Protein AF-A0A7J4J314-F1 (afdb_monomer_lite)

Organism: NCBI:txid3101447

pLDDT: mean 81.38, std 13.07, range [41.59, 96.56]

Structure (mmCIF, N/CA/C/O backbone):
data_AF-A0A7J4J314-F1
#
_entry.id   AF-A0A7J4J314-F1
#
loop_
_atom_site.group_PDB
_atom_site.id
_atom_site.type_symbol
_atom_site.label_atom_id
_atom_site.label_alt_id
_atom_site.label_comp_id
_atom_site.label_asym_id
_atom_site.label_entity_id
_atom_site.label_seq_id
_atom_site.pdbx_PDB_ins_code
_atom_site.Cartn_x
_atom_site.Cartn_y
_atom_site.Cartn_z
_atom_site.occupancy
_atom_site.B_iso_or_equiv
_atom_site.auth_seq_id
_atom_site.auth_comp_id
_atom_site.auth_asym_id
_atom_site.auth_atom_id
_atom_site.pdbx_PDB_model_num
ATOM 1 N N . MET A 1 1 ? -27.691 10.301 34.917 1.00 78.62 1 MET A N 1
ATOM 2 C CA . MET A 1 1 ? -26.483 10.144 34.080 1.00 78.62 1 MET A CA 1
ATOM 3 C C . MET A 1 1 ? -25.825 8.821 34.420 1.00 78.62 1 MET A C 1
ATOM 5 O O . MET A 1 1 ? -25.759 8.487 35.597 1.00 78.62 1 MET A O 1
ATOM 9 N N . GLN A 1 2 ? -25.407 8.068 33.409 1.00 87.19 2 GLN A N 1
ATOM 10 C CA . GLN A 1 2 ? -24.723 6.782 33.539 1.00 87.19 2 GLN A CA 1
ATOM 11 C C . GLN A 1 2 ? -23.393 6.835 32.784 1.00 87.19 2 GLN A C 1
ATOM 13 O O . GLN A 1 2 ? -23.188 7.702 31.930 1.00 87.19 2 GLN A O 1
ATOM 18 N N . GLU A 1 3 ? -22.488 5.929 33.131 1.00 90.69 3 GLU A N 1
ATOM 19 C CA . GLU A 1 3 ? -21.189 5.791 32.484 1.00 90.69 3 GLU A CA 1
ATOM 20 C C . GLU A 1 3 ? -21.285 4.797 31.327 1.00 90.69 3 GLU A C 1
ATOM 22 O O . GLU A 1 3 ? -21.721 3.661 31.507 1.00 90.69 3 GLU A O 1
ATOM 27 N N . TYR A 1 4 ? -20.859 5.227 30.143 1.00 88.44 4 TYR A N 1
ATOM 28 C CA . TYR A 1 4 ? -20.851 4.428 28.928 1.00 88.44 4 TYR A CA 1
ATOM 29 C C . TYR A 1 4 ? -19.436 4.339 28.378 1.00 88.44 4 TYR A C 1
ATOM 31 O O . TYR A 1 4 ? -18.754 5.350 28.199 1.00 88.44 4 TYR A O 1
ATOM 39 N N . LYS A 1 5 ? -19.013 3.115 28.062 1.00 89.31 5 LYS A N 1
ATOM 40 C CA . LYS A 1 5 ? -17.750 2.844 27.380 1.00 89.31 5 LYS A CA 1
ATOM 41 C C . LYS A 1 5 ? -18.018 2.646 25.892 1.00 89.31 5 LYS A C 1
ATOM 43 O O . LYS A 1 5 ? -18.726 1.719 25.509 1.00 89.31 5 LYS A O 1
ATOM 48 N N . ILE A 1 6 ? -17.448 3.510 25.059 1.00 87.75 6 ILE A N 1
ATOM 49 C CA . ILE A 1 6 ? -17.633 3.517 23.606 1.00 87.75 6 ILE A CA 1
ATOM 50 C C . ILE A 1 6 ? -16.301 3.151 22.955 1.00 87.75 6 ILE A C 1
ATOM 52 O O . ILE A 1 6 ? -15.281 3.798 23.190 1.00 87.75 6 ILE A O 1
ATOM 56 N N . GLY A 1 7 ? -16.290 2.098 22.140 1.00 86.50 7 GLY A N 1
ATOM 57 C CA . GLY A 1 7 ? -15.128 1.764 21.324 1.00 86.50 7 GLY A CA 1
ATOM 58 C C . GLY A 1 7 ? -15.131 2.604 20.054 1.00 86.50 7 GLY A C 1
ATOM 59 O O . GLY A 1 7 ? -16.07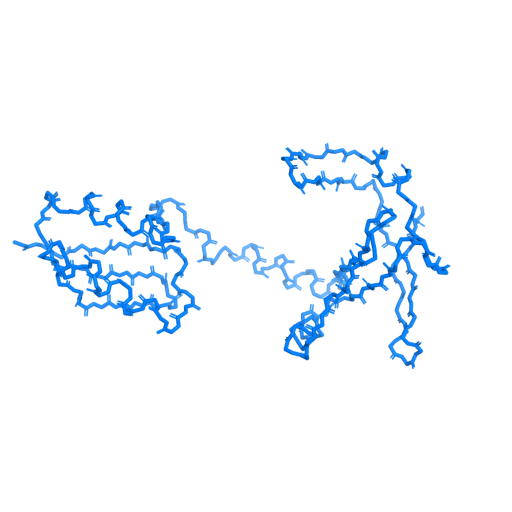8 2.519 19.284 1.00 86.50 7 GLY A O 1
ATOM 60 N N . LEU A 1 8 ? -14.076 3.375 19.800 1.00 84.94 8 LEU A N 1
ATOM 61 C CA . LEU A 1 8 ? -13.941 4.195 18.596 1.00 84.94 8 LEU A CA 1
ATOM 62 C C . LEU A 1 8 ? -12.678 3.807 17.814 1.00 84.94 8 LEU A C 1
ATOM 64 O O . LEU A 1 8 ? -11.586 3.703 18.370 1.00 84.94 8 LEU A O 1
ATOM 68 N N . ASN A 1 9 ? -12.824 3.609 16.507 1.00 80.38 9 ASN A N 1
ATOM 69 C CA . ASN A 1 9 ? -11.712 3.581 15.562 1.00 80.38 9 ASN A CA 1
ATOM 70 C C . ASN A 1 9 ? -11.333 5.018 15.170 1.00 80.38 9 ASN A C 1
ATOM 72 O O . ASN A 1 9 ? -12.195 5.893 15.118 1.00 80.38 9 ASN A O 1
ATOM 76 N N . GLY A 1 10 ? -10.054 5.258 14.865 1.00 72.31 10 GLY A N 1
ATOM 77 C CA . GLY A 1 10 ? -9.557 6.576 14.435 1.00 72.31 10 GLY A CA 1
ATOM 78 C C . GLY A 1 10 ? -8.962 7.452 15.546 1.00 72.31 10 GLY A C 1
ATOM 79 O O . GLY A 1 10 ? -8.499 8.552 15.259 1.00 72.31 10 GLY A O 1
ATOM 80 N N . LEU A 1 11 ? -8.898 6.962 16.791 1.00 78.50 11 LEU A N 1
ATOM 81 C CA . LEU A 1 11 ? -8.193 7.602 17.914 1.00 78.50 11 LEU A CA 1
ATOM 82 C C . LEU A 1 11 ? -6.668 7.429 17.796 1.00 78.50 11 LEU A C 1
ATOM 84 O O . LEU A 1 11 ? -6.047 6.764 18.613 1.00 78.50 11 LEU A O 1
ATOM 88 N N . ASN A 1 12 ? -6.068 7.976 16.739 1.00 68.62 12 ASN A N 1
ATOM 89 C CA . ASN A 1 12 ? -4.644 7.785 16.428 1.00 68.62 12 ASN A CA 1
ATOM 90 C C . ASN A 1 12 ? -3.848 9.105 16.455 1.00 68.62 12 ASN A C 1
ATOM 92 O O . ASN A 1 12 ? -2.767 9.183 15.874 1.00 68.62 12 ASN A O 1
ATOM 96 N N . CYS A 1 13 ? -4.408 10.178 17.022 1.00 67.50 13 CYS A N 1
ATOM 97 C CA . CYS A 1 13 ? -3.894 11.531 16.842 1.00 67.50 13 CYS A CA 1
ATOM 98 C C . CYS A 1 13 ? -3.952 12.371 18.121 1.00 67.50 13 CYS A C 1
ATOM 100 O O . CYS A 1 13 ? -4.961 12.378 18.812 1.00 67.50 13 CYS A O 1
ATOM 102 N N . ALA A 1 14 ? -2.934 13.202 18.363 1.00 67.25 14 ALA A N 1
ATOM 103 C CA . ALA A 1 14 ? -2.886 14.104 19.524 1.00 67.25 14 ALA A CA 1
ATOM 104 C C . ALA A 1 14 ? -4.012 15.166 19.549 1.00 67.25 14 ALA A C 1
ATOM 106 O O . ALA A 1 14 ? -4.241 15.839 20.552 1.00 67.25 14 ALA A O 1
ATOM 107 N N . SER A 1 15 ? -4.715 15.372 18.430 1.00 78.12 15 SER A N 1
ATOM 108 C CA . SER A 1 15 ? -5.890 16.248 18.348 1.00 78.12 15 SER A CA 1
ATOM 109 C C . SER A 1 15 ? -7.203 15.529 18.669 1.00 78.12 15 SER A C 1
ATOM 111 O O . SER A 1 15 ? -8.218 16.200 18.867 1.00 78.12 15 SER A O 1
ATOM 113 N N . CYS A 1 16 ? -7.194 14.198 18.746 1.00 79.75 16 CYS A N 1
ATOM 114 C CA . CYS A 1 16 ? -8.379 13.372 18.894 1.00 79.75 16 CYS A CA 1
ATOM 115 C C . CYS A 1 16 ? -9.047 13.612 20.259 1.00 79.75 16 CYS A C 1
ATOM 117 O O . CYS A 1 16 ? -10.257 13.830 20.305 1.00 79.75 16 CYS A O 1
ATOM 119 N N . GLU A 1 17 ? -8.264 13.737 21.337 1.00 81.75 17 GLU A N 1
ATOM 120 C CA . GLU A 1 17 ? -8.749 14.087 22.681 1.00 81.75 17 GLU A CA 1
ATOM 121 C C . GLU A 1 17 ? -9.567 15.393 22.686 1.00 81.75 17 GLU A C 1
ATOM 123 O O . GLU A 1 17 ? -10.691 15.460 23.187 1.00 81.75 17 GLU A O 1
ATOM 128 N N . LYS A 1 18 ? -9.049 16.434 22.018 1.00 84.56 18 LYS A N 1
ATOM 129 C CA . LYS A 1 18 ? -9.703 17.751 21.921 1.00 84.56 18 LYS A CA 1
ATOM 130 C C . LYS A 1 18 ? -10.981 17.728 21.089 1.00 84.56 18 LYS A C 1
ATOM 132 O O . LYS A 1 18 ? -11.835 18.600 21.269 1.00 84.56 18 LYS A O 1
ATOM 137 N N . ILE A 1 19 ? -11.085 16.823 20.116 1.00 86.88 19 ILE A N 1
ATOM 138 C CA . ILE A 1 19 ? -12.286 16.680 19.286 1.00 86.88 19 ILE A CA 1
ATOM 139 C C . ILE A 1 19 ? -13.345 15.913 20.074 1.00 86.88 19 ILE A C 1
ATOM 141 O O . ILE A 1 19 ? -14.478 16.384 20.166 1.00 86.88 19 ILE A O 1
ATOM 145 N N . VAL A 1 20 ? -12.964 14.796 20.701 1.00 87.69 20 VAL A N 1
ATOM 146 C CA . VAL A 1 20 ? -13.855 13.981 21.533 1.00 87.69 20 VAL A CA 1
ATOM 147 C C . VAL A 1 20 ? -14.418 14.804 22.691 1.00 87.69 20 VAL A C 1
ATOM 149 O O . VAL A 1 20 ? -15.632 14.838 22.882 1.00 87.69 20 VAL A O 1
ATOM 152 N N . GLY A 1 21 ? -13.565 15.558 23.393 1.00 87.81 21 GLY A N 1
ATOM 153 C CA . GLY A 1 21 ? -13.988 16.451 24.472 1.00 87.81 21 GLY A CA 1
ATOM 154 C C . GLY A 1 21 ? -14.966 17.538 24.014 1.00 87.81 21 GLY A C 1
ATOM 155 O O . GLY A 1 21 ? -15.951 17.804 24.699 1.00 87.81 21 GLY A O 1
ATOM 156 N N . ARG A 1 22 ? -14.757 18.128 22.827 1.00 89.25 22 ARG A N 1
ATOM 157 C CA . ARG A 1 22 ? -15.679 19.132 22.264 1.00 89.25 22 ARG A CA 1
ATOM 158 C C . ARG A 1 22 ? -17.037 18.543 21.896 1.00 89.25 22 ARG A C 1
ATOM 160 O O . ARG A 1 22 ? -18.053 19.167 22.186 1.00 89.25 22 ARG A O 1
ATOM 167 N N . VAL A 1 23 ? -17.057 17.368 21.269 1.00 90.62 23 VAL A N 1
ATOM 168 C CA . VAL A 1 23 ? -18.305 16.679 20.907 1.00 90.62 23 VAL A CA 1
ATOM 169 C C . VAL A 1 23 ? -19.069 16.269 22.165 1.00 90.62 23 VAL A C 1
ATOM 171 O O . VAL A 1 23 ? -20.272 16.495 22.242 1.00 90.62 23 VAL A O 1
ATOM 174 N N . ALA A 1 24 ? -18.388 15.748 23.186 1.00 90.00 24 ALA A N 1
ATOM 175 C CA . ALA A 1 24 ? -19.032 15.401 24.448 1.00 90.00 24 ALA A CA 1
ATOM 176 C C . ALA A 1 24 ? -19.644 16.630 25.140 1.00 90.00 24 ALA A C 1
ATOM 178 O O . ALA A 1 24 ? -20.839 16.630 25.442 1.00 90.00 24 ALA A O 1
ATOM 179 N N . ALA A 1 25 ? -18.872 17.712 25.284 1.00 88.81 25 ALA A N 1
ATOM 180 C CA . ALA A 1 25 ? -19.349 18.946 25.907 1.00 88.81 25 ALA A CA 1
ATOM 181 C C . ALA A 1 25 ? -20.565 19.548 25.180 1.00 88.81 25 ALA A C 1
ATOM 183 O O . ALA A 1 25 ? -21.496 20.018 25.829 1.00 88.81 25 ALA A O 1
ATOM 184 N N . ALA A 1 26 ? -20.598 19.485 23.843 1.00 89.12 26 ALA A N 1
ATOM 185 C CA . ALA A 1 26 ? -21.714 19.987 23.037 1.00 89.12 26 ALA A CA 1
ATOM 186 C C . ALA A 1 26 ? -23.035 19.222 23.249 1.00 89.12 26 ALA A C 1
ATOM 188 O O . ALA A 1 26 ? -24.096 19.750 22.924 1.00 89.12 26 ALA A O 1
ATOM 189 N N . ASN A 1 27 ? -22.986 18.004 23.797 1.00 87.38 27 ASN A N 1
ATOM 190 C CA . ASN A 1 27 ? -24.158 17.158 24.037 1.00 87.38 27 ASN A CA 1
ATOM 191 C C . ASN A 1 27 ? -24.448 16.952 25.532 1.00 87.38 27 ASN A C 1
ATOM 193 O O . ASN A 1 27 ? -25.130 15.997 25.892 1.00 87.38 27 ASN A O 1
ATOM 197 N N . ASN A 1 28 ? -23.930 17.814 26.415 1.00 88.50 28 ASN A N 1
ATOM 198 C CA . ASN A 1 28 ? -24.036 17.649 27.873 1.00 88.50 28 ASN A CA 1
ATOM 199 C C . ASN A 1 28 ? -23.482 16.299 28.377 1.00 88.50 28 ASN A C 1
ATOM 201 O O . ASN A 1 28 ? -23.972 15.742 29.360 1.00 88.50 28 ASN A O 1
ATOM 205 N N . ALA A 1 29 ? -22.458 15.769 27.705 1.00 90.62 29 ALA A N 1
ATOM 206 C CA . ALA A 1 29 ? -21.722 14.588 28.128 1.00 90.62 29 ALA A CA 1
ATOM 207 C C . ALA A 1 29 ? -20.351 14.988 28.687 1.00 90.62 29 ALA A C 1
ATOM 209 O O . ALA A 1 29 ? -19.684 15.886 28.169 1.00 90.62 29 ALA A O 1
ATOM 210 N N . GLN A 1 30 ? -19.899 14.287 29.723 1.00 90.88 30 GLN A N 1
ATOM 211 C CA . GLN A 1 30 ? -18.570 14.477 30.297 1.00 90.88 30 GLN A CA 1
ATOM 212 C C . GLN A 1 30 ? -17.663 13.311 29.912 1.00 90.88 30 GLN A C 1
ATOM 214 O O . GLN A 1 30 ? -18.009 12.153 30.127 1.00 90.88 30 GLN A O 1
ATOM 219 N N . VAL A 1 31 ? -16.482 13.603 29.371 1.00 90.62 31 VAL A N 1
ATOM 220 C CA . VAL A 1 31 ? -15.452 12.583 29.141 1.00 90.62 31 VAL A CA 1
ATOM 221 C C . VAL A 1 31 ? -14.743 12.303 30.461 1.00 90.62 31 VAL A C 1
ATOM 223 O O . VAL A 1 31 ? -14.237 13.225 31.097 1.00 90.62 31 VAL A O 1
ATOM 226 N N . LYS A 1 32 ? -14.722 11.035 30.871 1.00 90.19 32 LYS A N 1
ATOM 227 C CA . LYS A 1 32 ? -14.041 10.571 32.084 1.00 90.19 32 LYS A CA 1
ATOM 228 C C . LYS A 1 32 ? -12.641 10.052 31.776 1.00 90.19 32 LYS A C 1
ATOM 230 O O . LYS A 1 32 ? -11.713 10.316 32.529 1.00 90.19 32 LYS A O 1
ATOM 235 N N . GLU A 1 33 ? -12.503 9.325 30.672 1.00 87.12 33 GLU A N 1
ATOM 236 C CA . GLU A 1 33 ? -11.248 8.699 30.262 1.00 87.12 33 GLU A CA 1
ATOM 237 C C . GLU A 1 33 ? -11.223 8.511 28.742 1.00 87.12 33 GLU A C 1
ATOM 239 O O . GLU A 1 33 ? -12.247 8.185 28.132 1.00 87.12 33 GLU A O 1
ATOM 244 N N . ILE A 1 34 ? -10.051 8.709 28.138 1.00 85.38 34 ILE A N 1
ATOM 245 C CA . ILE A 1 34 ? -9.763 8.375 26.742 1.00 85.38 34 ILE A CA 1
ATOM 246 C C . ILE A 1 34 ? -8.510 7.509 26.749 1.00 85.38 34 ILE A C 1
ATOM 248 O O . ILE A 1 34 ? -7.445 7.960 27.160 1.00 85.38 34 ILE A O 1
ATOM 252 N N . ASP A 1 35 ? -8.640 6.279 26.271 1.00 81.81 35 ASP A N 1
ATOM 253 C CA . ASP A 1 35 ? -7.519 5.378 26.045 1.00 81.81 35 ASP A CA 1
ATOM 254 C C . ASP A 1 35 ? -7.267 5.280 24.538 1.00 81.81 35 ASP A C 1
ATOM 256 O O . ASP A 1 35 ? -7.982 4.591 23.804 1.00 81.81 35 ASP A O 1
ATOM 260 N N . GLU A 1 36 ? -6.252 6.002 24.063 1.00 72.88 36 GLU A N 1
ATOM 261 C CA . GLU A 1 36 ? -5.859 6.025 22.650 1.00 72.88 36 GLU A CA 1
ATOM 262 C C . GLU A 1 36 ? -5.255 4.687 22.190 1.00 72.88 36 GLU A C 1
ATOM 264 O O . GLU A 1 36 ? -5.410 4.296 21.030 1.00 72.88 36 GLU A O 1
ATOM 269 N N . HIS A 1 37 ? -4.620 3.937 23.097 1.00 69.75 37 HIS A N 1
ATOM 270 C CA . HIS A 1 37 ? -4.001 2.651 22.773 1.00 69.75 37 HIS A CA 1
ATOM 271 C C . HIS A 1 37 ? -5.061 1.594 22.490 1.00 69.75 37 HIS A C 1
ATOM 273 O O . HIS A 1 37 ? -4.991 0.875 21.487 1.00 69.75 37 HIS A O 1
ATOM 279 N N . THR A 1 38 ? -6.070 1.514 23.354 1.00 73.62 38 THR A N 1
ATOM 280 C CA . THR A 1 38 ? -7.161 0.556 23.182 1.00 73.62 38 THR A CA 1
ATOM 281 C C . THR A 1 38 ? -8.288 1.107 22.317 1.00 73.62 38 THR A C 1
ATOM 283 O O . THR A 1 38 ? -9.082 0.312 21.815 1.00 73.62 38 THR A O 1
ATOM 286 N N . GLY A 1 39 ? -8.347 2.425 22.091 1.00 79.12 39 GLY A N 1
ATOM 287 C CA . GLY A 1 39 ? -9.362 3.149 21.319 1.00 79.12 39 GLY A CA 1
ATOM 288 C C . GLY A 1 39 ? -10.695 3.329 22.056 1.00 79.12 39 GLY A C 1
ATOM 289 O O . GLY A 1 39 ? -11.744 3.431 21.412 1.00 79.12 39 GLY A O 1
ATOM 290 N N . TYR A 1 40 ? -10.718 3.211 23.382 1.00 85.25 40 TYR A N 1
ATOM 291 C CA . TYR A 1 40 ? -11.951 3.310 24.165 1.00 85.25 40 TYR A CA 1
ATOM 292 C C . TYR A 1 40 ? -12.096 4.696 24.783 1.00 85.25 40 TYR A C 1
ATOM 294 O O . TYR A 1 40 ? -11.140 5.262 25.302 1.00 85.25 40 TYR A O 1
ATOM 302 N N . VAL A 1 41 ? -13.319 5.218 24.756 1.00 89.62 41 VAL A N 1
ATOM 303 C CA . VAL A 1 41 ? -13.693 6.461 25.428 1.00 89.62 41 VAL A CA 1
ATOM 304 C C . VAL A 1 41 ? -14.779 6.155 26.442 1.00 89.62 41 VAL A C 1
ATOM 306 O O . VAL A 1 41 ? -15.788 5.531 26.114 1.00 89.62 41 VAL A O 1
ATOM 309 N N . THR A 1 42 ? -14.582 6.625 27.665 1.00 90.56 42 THR A N 1
ATOM 310 C CA . THR A 1 42 ? -15.557 6.524 28.744 1.00 90.56 42 THR A CA 1
ATOM 311 C C . THR A 1 42 ? -16.232 7.877 28.921 1.00 90.56 42 THR A C 1
ATOM 313 O O . THR A 1 42 ? -15.574 8.871 29.240 1.00 90.56 42 THR A O 1
ATOM 316 N N . VAL A 1 43 ? -17.547 7.926 28.710 1.00 92.62 43 VAL A N 1
ATOM 317 C CA . VAL A 1 43 ? -18.359 9.143 28.837 1.00 92.62 43 VAL A CA 1
ATOM 318 C C . VAL A 1 43 ? -19.455 8.975 29.878 1.00 92.62 43 VAL A C 1
ATOM 320 O O . VAL A 1 43 ? -20.045 7.908 30.012 1.00 92.62 43 VAL A O 1
ATOM 323 N N . VAL A 1 44 ? -19.763 10.050 30.591 1.00 92.38 44 VAL A N 1
ATOM 324 C CA . VAL A 1 44 ? -20.889 10.141 31.518 1.00 92.38 44 VAL A CA 1
ATOM 325 C C . VAL A 1 44 ? -21.960 11.007 30.867 1.00 92.38 44 VAL A C 1
ATOM 327 O O . VAL A 1 44 ? -21.731 12.189 30.610 1.00 92.38 44 VAL A O 1
ATOM 330 N N . CYS A 1 45 ? -23.111 10.416 30.551 1.00 90.81 45 CYS A N 1
ATOM 331 C CA . CYS A 1 45 ? -24.222 11.116 29.900 1.00 90.81 45 CYS A CA 1
ATOM 332 C C . CYS A 1 45 ? -25.580 10.472 30.223 1.00 90.81 45 CYS A C 1
ATOM 334 O O . CYS A 1 45 ? -25.669 9.486 30.962 1.00 90.81 45 CYS A O 1
ATOM 336 N N . GLU A 1 46 ? -26.666 11.070 29.741 1.00 89.88 46 GLU A N 1
ATOM 337 C CA . GLU A 1 46 ? -27.992 10.444 29.744 1.00 89.88 46 GLU A CA 1
ATOM 338 C C . GLU A 1 46 ? -28.125 9.449 28.578 1.00 89.88 46 GLU A C 1
ATOM 340 O O . GLU A 1 46 ? -27.476 9.594 27.547 1.00 89.88 46 GLU A O 1
ATOM 345 N N . GLU A 1 47 ? -28.950 8.412 28.735 1.00 86.38 47 GLU A N 1
ATOM 346 C CA . GLU A 1 47 ? -29.072 7.321 27.751 1.00 86.38 47 GLU A CA 1
ATOM 347 C C . GLU A 1 47 ? -29.560 7.805 26.374 1.00 86.38 47 GLU A C 1
ATOM 349 O O . GLU A 1 47 ? -29.032 7.402 25.342 1.00 86.38 47 GLU A O 1
ATOM 354 N N . ASN A 1 48 ? -30.492 8.758 26.357 1.00 87.62 48 ASN A N 1
ATOM 355 C CA . ASN A 1 48 ? -31.003 9.425 25.153 1.00 87.62 48 ASN A CA 1
ATOM 356 C C . ASN A 1 48 ? -29.934 10.219 24.369 1.00 87.62 48 ASN A C 1
ATOM 358 O O . ASN A 1 48 ? -30.133 10.517 23.191 1.00 87.62 48 ASN A O 1
ATOM 362 N N . VAL A 1 49 ? -28.812 10.577 25.000 1.00 88.44 49 VAL A N 1
ATOM 363 C CA . VAL A 1 49 ? -27.709 11.312 24.365 1.00 88.44 49 VAL A CA 1
ATOM 364 C C . VAL A 1 49 ? -26.755 10.366 23.633 1.00 88.44 49 VAL A C 1
ATOM 366 O O . VAL A 1 49 ? -26.100 10.779 22.675 1.00 88.44 49 VAL A O 1
ATOM 369 N N . LEU A 1 50 ? -26.691 9.095 24.039 1.00 86.12 50 LEU A N 1
ATOM 370 C CA . LEU A 1 50 ? -25.673 8.148 23.592 1.00 86.12 50 LEU A CA 1
ATOM 371 C C . LEU A 1 50 ? -25.660 7.957 22.066 1.00 86.12 50 LEU A C 1
ATOM 373 O O . LEU A 1 50 ? -24.598 8.038 21.447 1.00 86.12 50 LEU A O 1
ATOM 377 N N . ASP A 1 51 ? -26.824 7.766 21.447 1.00 87.12 51 ASP A N 1
ATOM 378 C CA . ASP A 1 51 ? -26.925 7.571 19.993 1.00 87.12 51 ASP A CA 1
ATOM 379 C C . ASP A 1 51 ? -26.551 8.834 19.209 1.00 87.12 51 ASP A C 1
ATOM 381 O O . ASP A 1 51 ? -25.877 8.769 18.176 1.00 87.12 51 ASP A O 1
ATOM 385 N N . THR A 1 52 ? -26.923 10.006 19.730 1.00 89.94 52 THR A N 1
ATOM 386 C CA . THR A 1 52 ? -26.552 11.302 19.142 1.00 89.94 52 THR A CA 1
ATOM 387 C C . THR A 1 52 ? -25.040 11.506 19.200 1.00 89.94 52 THR A C 1
ATOM 389 O O . THR A 1 52 ? -24.424 11.916 18.215 1.00 89.94 52 THR A O 1
ATOM 392 N N . LEU A 1 53 ? -24.430 11.159 20.332 1.00 89.12 53 LEU A N 1
ATOM 393 C CA . LEU A 1 53 ? -22.994 11.259 20.560 1.00 89.12 53 LEU A CA 1
ATOM 394 C C . LEU A 1 53 ? -22.213 10.349 19.601 1.00 89.12 53 LEU A C 1
ATOM 396 O O . LEU A 1 53 ? -21.279 10.801 18.942 1.00 89.12 53 LEU A O 1
ATOM 400 N N . LYS A 1 54 ? -22.644 9.089 19.452 1.00 87.81 54 LYS A N 1
ATOM 401 C CA . LYS A 1 54 ? -22.069 8.131 18.493 1.00 87.81 54 LYS A CA 1
ATOM 402 C C . LYS A 1 54 ? -22.159 8.636 17.054 1.00 87.81 54 LYS A C 1
ATOM 404 O O . LYS A 1 54 ? -21.179 8.563 16.314 1.00 87.81 54 LYS A O 1
ATOM 409 N N . LYS A 1 55 ? -23.304 9.206 16.663 1.00 88.06 55 LYS A N 1
ATOM 410 C CA . LYS A 1 55 ? -23.489 9.787 15.327 1.00 88.06 55 LYS A CA 1
ATOM 411 C C . LYS A 1 55 ? -22.557 10.977 15.085 1.00 88.06 55 LYS A C 1
ATOM 413 O O . LYS A 1 55 ? -21.920 11.045 14.038 1.00 88.06 55 LYS A O 1
ATOM 418 N N . GLN A 1 56 ? -22.424 11.882 16.053 1.00 89.25 56 GLN A N 1
ATOM 419 C CA . GLN A 1 56 ? -21.518 13.026 15.925 1.00 89.25 56 GLN A CA 1
ATOM 420 C C . GLN A 1 56 ? -20.043 12.614 15.932 1.00 89.25 56 GLN A C 1
ATOM 422 O O . GLN A 1 56 ? -19.236 13.214 15.224 1.00 89.25 56 GLN A O 1
ATOM 427 N N . PHE A 1 57 ? -19.674 11.571 16.677 1.00 89.62 57 PHE A N 1
ATOM 428 C CA . PHE A 1 57 ? -18.347 10.972 16.568 1.00 89.62 57 PHE A CA 1
ATOM 429 C C . PHE A 1 57 ? -18.087 10.441 15.153 1.00 89.62 57 PHE A C 1
ATOM 431 O O . PHE A 1 57 ? -17.045 10.767 14.580 1.00 89.62 57 PHE A O 1
ATOM 438 N N . ALA A 1 58 ? -19.055 9.749 14.543 1.00 84.44 58 ALA A N 1
ATOM 439 C CA . ALA A 1 58 ? -18.953 9.287 13.158 1.00 84.44 58 ALA A CA 1
ATOM 440 C C . ALA A 1 58 ? -18.796 10.442 12.155 1.00 84.44 58 ALA A C 1
ATOM 442 O O . ALA A 1 58 ? -17.941 10.373 11.273 1.00 84.44 58 ALA A O 1
ATOM 443 N N . GLU A 1 59 ? -19.530 11.546 12.327 1.00 86.00 59 GLU A N 1
ATOM 444 C CA . GLU A 1 59 ? -19.382 12.765 11.510 1.00 86.00 59 GLU A CA 1
ATOM 445 C C . GLU A 1 59 ? -17.994 13.418 11.644 1.00 86.00 59 GLU A C 1
ATOM 447 O O . GLU A 1 59 ? -17.543 14.122 10.740 1.00 86.00 59 GLU A O 1
ATOM 452 N N . LYS A 1 60 ? -17.293 13.187 12.761 1.00 83.75 60 LYS A N 1
ATOM 453 C CA . LYS A 1 60 ? -15.903 13.620 12.981 1.00 83.75 60 LYS A CA 1
ATOM 454 C C . LYS A 1 60 ? -14.861 12.574 12.575 1.00 83.75 60 LYS A C 1
ATOM 456 O O . LYS A 1 60 ? -13.675 12.802 12.795 1.00 83.75 60 LYS A O 1
ATOM 461 N N . GLY A 1 61 ? -15.285 11.472 11.956 1.00 79.25 61 GLY A N 1
ATOM 462 C CA . GLY A 1 61 ? -14.410 10.412 11.456 1.00 79.25 61 GLY A CA 1
ATOM 463 C C . GLY A 1 61 ? -14.093 9.309 12.468 1.00 79.25 61 GLY A C 1
ATOM 464 O O . GLY A 1 61 ? -13.286 8.434 12.162 1.00 79.25 61 GLY A O 1
ATOM 465 N N . PHE A 1 62 ? -14.722 9.313 13.648 1.00 85.00 62 PHE A N 1
ATOM 466 C CA . PHE A 1 62 ? -14.586 8.242 14.635 1.00 85.00 62 PHE A CA 1
ATOM 467 C C . PHE A 1 62 ? -15.680 7.194 14.436 1.00 85.00 62 PHE A C 1
ATOM 469 O O . PHE A 1 62 ? -16.857 7.460 14.662 1.00 85.00 62 PHE A O 1
ATOM 476 N N . VAL A 1 63 ? -15.304 5.985 14.030 1.00 79.38 63 VAL A N 1
ATOM 477 C CA . VAL A 1 63 ? -16.272 4.913 13.752 1.00 79.38 63 VAL A CA 1
ATOM 478 C C . VAL A 1 63 ? -16.452 4.047 14.994 1.00 79.38 63 VAL A C 1
ATOM 480 O O . VAL A 1 63 ? -15.466 3.553 15.540 1.00 79.38 63 VAL A O 1
ATOM 483 N N . GLU A 1 64 ? -17.696 3.844 15.433 1.00 81.12 64 GLU A N 1
ATOM 484 C CA . GLU A 1 64 ? -17.995 2.945 16.550 1.00 81.12 64 GLU A CA 1
ATOM 485 C C . GLU A 1 64 ? -17.570 1.509 16.217 1.00 81.12 64 GLU A C 1
ATOM 487 O O . GLU A 1 64 ? -17.933 0.953 15.179 1.00 81.12 64 GLU A O 1
ATOM 492 N N . ARG A 1 65 ? -16.806 0.901 17.125 1.00 71.56 65 ARG A N 1
ATOM 493 C CA . ARG A 1 65 ? -16.489 -0.523 17.093 1.00 71.56 65 ARG A CA 1
ATOM 494 C C . ARG A 1 65 ? -17.697 -1.295 17.590 1.00 71.56 65 ARG A C 1
ATOM 496 O O . ARG A 1 65 ? -18.111 -1.130 18.738 1.00 71.56 65 ARG A O 1
ATOM 503 N N . LYS A 1 66 ? -18.246 -2.160 16.740 1.00 64.12 66 LYS A N 1
ATOM 504 C CA . LYS A 1 66 ? -19.225 -3.145 17.193 1.00 64.12 66 LYS A CA 1
ATOM 505 C C . LYS A 1 66 ? -18.517 -4.101 18.149 1.00 64.12 66 LYS A C 1
ATOM 507 O O . LYS A 1 66 ? -17.347 -4.411 17.959 1.00 64.12 66 LYS A O 1
ATOM 512 N N . ILE A 1 67 ? -19.223 -4.564 19.176 1.00 52.94 67 ILE A N 1
ATOM 513 C CA . ILE A 1 67 ? -18.681 -5.452 20.223 1.00 52.94 67 ILE A CA 1
ATOM 514 C C . ILE A 1 67 ? -18.104 -6.764 19.634 1.00 52.94 67 ILE A C 1
ATOM 516 O O . ILE A 1 67 ? -17.273 -7.403 20.269 1.00 52.94 67 ILE A O 1
ATOM 520 N N . ASP A 1 68 ? -18.478 -7.111 18.399 1.00 46.56 68 ASP A N 1
ATOM 521 C CA . ASP A 1 68 ? -17.977 -8.266 17.640 1.00 46.56 68 ASP A CA 1
ATOM 522 C C . ASP A 1 68 ? -16.680 -7.985 16.837 1.00 46.56 68 ASP A C 1
ATOM 524 O O . ASP A 1 68 ? -15.972 -8.906 16.443 1.00 46.56 68 ASP A O 1
ATOM 528 N N . ASP A 1 69 ? -16.283 -6.716 16.654 1.00 43.06 69 ASP A N 1
ATOM 529 C CA . ASP A 1 69 ? -15.051 -6.319 15.945 1.00 43.06 69 ASP A CA 1
ATOM 530 C C . ASP A 1 69 ? -13.818 -6.369 16.870 1.00 43.06 69 ASP A C 1
ATOM 532 O O . ASP A 1 69 ? -13.038 -5.418 17.000 1.00 43.06 69 ASP A O 1
ATOM 536 N N . SER A 1 70 ? -13.616 -7.517 17.515 1.00 42.69 70 SER A N 1
ATOM 537 C CA . SER A 1 70 ? -12.436 -7.835 18.332 1.00 42.69 70 SER A CA 1
ATOM 538 C C . SER A 1 70 ? -11.139 -8.039 17.522 1.00 42.69 70 SER A C 1
ATOM 540 O O . SER A 1 70 ? -10.141 -8.521 18.049 1.00 42.69 70 SER A O 1
ATOM 542 N N . GLU A 1 71 ? -11.074 -7.608 16.259 1.00 43.75 71 GLU A N 1
ATOM 543 C CA . GLU A 1 71 ? -9.895 -7.795 15.399 1.00 43.75 71 GLU A CA 1
ATOM 544 C C . GLU A 1 71 ? -8.807 -6.708 15.534 1.00 43.75 71 GLU A C 1
ATOM 546 O O . GLU A 1 71 ? -7.955 -6.550 14.654 1.00 43.75 71 GLU A O 1
ATOM 551 N N . ARG A 1 72 ? -8.751 -5.974 16.651 1.00 41.59 72 ARG A N 1
ATOM 552 C CA . ARG A 1 72 ? -7.501 -5.303 17.051 1.00 41.59 72 ARG A CA 1
ATOM 553 C C . ARG A 1 72 ? -6.788 -6.220 18.044 1.00 41.59 72 ARG A C 1
ATOM 555 O O . ARG A 1 72 ? -7.029 -6.139 19.242 1.00 41.59 72 ARG A O 1
ATOM 562 N N . GLY A 1 73 ? -5.946 -7.112 17.516 1.00 47.81 73 GLY A N 1
ATOM 563 C CA . GLY A 1 73 ? -5.192 -8.094 18.308 1.00 47.81 73 GLY A CA 1
ATOM 564 C C . GLY A 1 73 ? -5.364 -9.558 17.899 1.00 47.81 73 GLY A C 1
ATOM 565 O O . GLY A 1 73 ? -4.996 -10.423 18.687 1.00 47.81 73 GLY A O 1
ATOM 566 N N . ASP A 1 74 ? -5.889 -9.857 16.702 1.00 57.09 74 ASP A N 1
ATOM 567 C CA . ASP A 1 74 ? -5.891 -11.232 16.188 1.00 57.09 74 ASP A CA 1
ATOM 568 C C . ASP A 1 74 ? -4.453 -11.776 16.162 1.00 57.09 74 ASP A C 1
ATOM 570 O O . ASP A 1 74 ? -3.620 -11.372 15.342 1.00 57.09 74 ASP A O 1
ATOM 574 N N . LEU A 1 75 ? -4.163 -12.694 17.087 1.00 58.12 75 LEU A N 1
ATOM 575 C CA . LEU A 1 75 ? -2.864 -13.346 17.185 1.00 58.12 75 LEU A CA 1
ATOM 576 C C . LEU A 1 75 ? -2.521 -14.071 15.886 1.00 58.12 75 LEU A C 1
ATOM 578 O O . LEU A 1 75 ? -1.347 -14.190 15.566 1.00 58.12 75 LEU A O 1
ATOM 582 N N . SER A 1 76 ? -3.517 -14.505 15.115 1.00 56.28 76 SER A N 1
ATOM 583 C CA . SER A 1 76 ? -3.323 -15.132 13.810 1.00 56.28 76 SER A CA 1
ATOM 584 C C . SER A 1 76 ? -2.735 -14.138 12.813 1.00 56.28 76 SER A C 1
ATOM 586 O O . SER A 1 76 ? -1.806 -14.492 12.098 1.00 56.28 76 SER A O 1
ATOM 588 N N . ARG A 1 77 ? -3.175 -12.870 12.797 1.00 54.69 77 ARG A N 1
ATOM 589 C CA . ARG A 1 77 ? -2.529 -11.801 12.007 1.00 54.69 77 ARG A CA 1
ATOM 590 C C . ARG A 1 77 ? -1.105 -11.525 12.466 1.00 54.69 77 ARG A C 1
ATOM 592 O O . ARG A 1 77 ? -0.228 -11.372 11.623 1.00 54.69 77 ARG A O 1
ATOM 599 N N . VAL A 1 78 ? -0.868 -11.491 13.776 1.00 60.34 78 VAL A N 1
ATOM 600 C CA . VAL A 1 78 ? 0.473 -11.277 14.342 1.00 60.34 78 VAL A CA 1
ATOM 601 C C . VAL A 1 78 ? 1.401 -12.439 13.982 1.00 60.34 78 VAL A C 1
ATOM 603 O O . VAL A 1 78 ? 2.509 -12.216 13.513 1.00 60.34 78 VAL A O 1
ATOM 606 N N . LEU A 1 79 ? 0.938 -13.678 14.123 1.00 63.22 79 LEU A N 1
ATOM 607 C CA . LEU A 1 79 ? 1.676 -14.887 13.767 1.00 63.22 79 LEU A CA 1
ATOM 608 C C . LEU A 1 79 ? 1.879 -15.007 12.256 1.00 63.22 79 LEU A C 1
ATOM 610 O O . LEU A 1 79 ? 2.961 -15.396 11.839 1.00 63.22 79 LEU A O 1
ATOM 614 N N . ASN A 1 80 ? 0.898 -14.624 11.435 1.00 59.78 80 ASN A N 1
ATOM 615 C CA . ASN A 1 80 ? 1.039 -14.565 9.979 1.00 59.78 80 ASN A CA 1
ATOM 616 C C . ASN A 1 80 ? 2.035 -13.481 9.554 1.00 59.78 80 ASN A C 1
ATOM 618 O O . ASN A 1 80 ? 2.808 -13.712 8.633 1.00 59.78 80 ASN A O 1
ATOM 622 N N . TYR A 1 81 ? 2.060 -12.335 10.240 1.00 59.00 81 TYR A N 1
ATOM 623 C CA . TYR A 1 81 ? 3.042 -11.271 10.023 1.00 59.00 81 TYR A CA 1
ATOM 624 C C . TYR A 1 81 ? 4.450 -11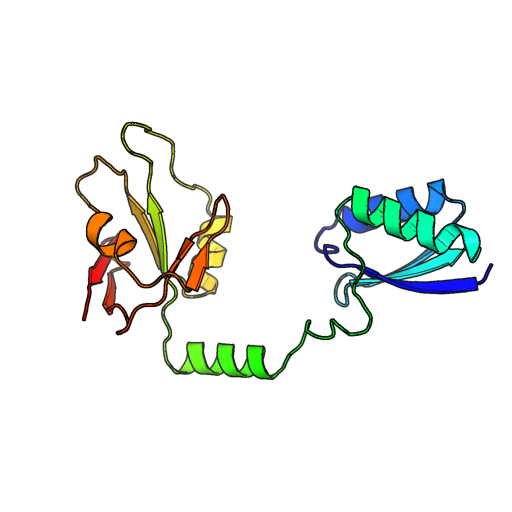.696 10.464 1.00 59.00 81 TYR A C 1
ATOM 626 O O . TYR A 1 81 ? 5.414 -11.536 9.724 1.00 59.00 81 TYR A O 1
ATOM 634 N N . PHE A 1 82 ? 4.600 -12.323 11.632 1.00 61.16 82 PHE A N 1
ATOM 635 C CA . PHE A 1 82 ? 5.887 -12.893 12.037 1.00 61.16 82 PHE A CA 1
ATOM 636 C C . PHE A 1 82 ? 6.318 -14.023 11.105 1.00 61.16 82 PHE A C 1
ATOM 638 O O . PHE A 1 82 ? 7.487 -14.101 10.746 1.00 61.16 82 PHE A O 1
ATOM 645 N N . SER A 1 83 ? 5.387 -14.870 10.670 1.00 59.25 83 SER A N 1
ATOM 646 C CA . SER A 1 83 ? 5.646 -15.908 9.680 1.00 59.25 83 SER A CA 1
ATOM 647 C C . SER A 1 83 ? 6.074 -15.294 8.350 1.00 59.25 83 SER A C 1
ATOM 649 O O . SER A 1 83 ? 7.058 -15.762 7.791 1.00 59.25 83 SER A O 1
ATOM 651 N N . SER A 1 84 ? 5.439 -14.220 7.868 1.00 58.59 84 SER A N 1
ATOM 652 C CA . SER A 1 84 ? 5.844 -13.545 6.630 1.00 58.59 84 SER A CA 1
ATOM 653 C C . SER A 1 84 ? 7.217 -12.885 6.761 1.00 58.59 84 SER A C 1
ATOM 655 O O . SER A 1 84 ? 8.034 -13.047 5.858 1.00 58.59 84 SER A O 1
ATOM 657 N N . ILE A 1 85 ? 7.530 -12.252 7.898 1.00 55.38 85 ILE A N 1
ATOM 658 C CA . ILE A 1 85 ? 8.871 -11.716 8.186 1.00 55.38 85 ILE A CA 1
ATOM 659 C C . ILE A 1 85 ? 9.916 -12.836 8.185 1.00 55.38 85 ILE A C 1
ATOM 661 O O . ILE A 1 85 ? 10.932 -12.731 7.501 1.00 55.38 85 ILE A O 1
ATOM 665 N N . LEU A 1 86 ? 9.670 -13.920 8.927 1.00 54.88 86 LEU A N 1
ATOM 666 C CA . LEU A 1 86 ? 10.593 -15.054 9.047 1.00 54.88 86 LEU A CA 1
ATOM 667 C C . LEU A 1 86 ? 10.756 -15.810 7.720 1.00 54.88 86 LEU A C 1
ATOM 669 O O . LEU A 1 86 ? 11.824 -16.351 7.449 1.00 54.88 86 LEU A O 1
ATOM 673 N N . SER A 1 87 ? 9.718 -15.812 6.882 1.00 56.56 87 SER A N 1
ATOM 674 C CA . SER A 1 87 ? 9.738 -16.390 5.533 1.00 56.56 87 SER A CA 1
ATOM 675 C C . SER A 1 87 ? 10.379 -15.462 4.493 1.00 56.56 87 SER A C 1
ATOM 677 O O . SER A 1 87 ? 10.566 -15.876 3.351 1.00 56.56 87 SER A O 1
ATOM 679 N N . GLY A 1 88 ? 10.696 -14.211 4.853 1.00 52.16 88 GLY A N 1
ATOM 680 C CA . GLY A 1 88 ? 11.269 -13.220 3.941 1.00 52.16 88 GLY A CA 1
ATOM 681 C C . GLY A 1 88 ? 10.280 -12.670 2.910 1.00 52.16 88 GLY A C 1
ATOM 682 O O . GLY A 1 88 ? 10.685 -12.343 1.794 1.00 52.16 88 GLY A O 1
ATOM 683 N N . GLY A 1 89 ? 8.992 -12.587 3.252 1.00 60.12 89 GLY A N 1
ATOM 684 C CA . GLY A 1 89 ? 7.963 -11.970 2.419 1.00 60.12 89 GLY A CA 1
ATOM 685 C C . GLY A 1 89 ? 8.288 -10.500 2.171 1.00 60.12 89 GLY A C 1
ATOM 686 O O . GLY A 1 89 ? 8.072 -9.661 3.037 1.00 60.12 89 GLY A O 1
ATOM 687 N N . GLN A 1 90 ? 8.847 -10.197 1.001 1.00 67.25 90 GLN A N 1
ATOM 688 C CA . GLN A 1 90 ? 9.128 -8.825 0.596 1.00 67.25 90 GLN A CA 1
ATOM 689 C C . GLN A 1 90 ? 7.845 -8.182 0.090 1.00 67.25 90 GLN A C 1
ATOM 691 O O . GLN A 1 90 ? 7.297 -8.578 -0.941 1.00 67.25 90 GLN A O 1
ATOM 696 N N . GLU A 1 91 ? 7.384 -7.177 0.818 1.00 84.25 91 GLU A N 1
ATOM 697 C CA . GLU A 1 91 ? 6.336 -6.285 0.355 1.00 84.25 91 GLU A CA 1
ATOM 698 C C . GLU A 1 91 ? 6.951 -5.221 -0.552 1.00 84.25 91 GLU A C 1
ATOM 700 O O . GLU A 1 91 ? 8.055 -4.718 -0.316 1.00 84.25 91 GLU A O 1
ATOM 705 N N . VAL A 1 92 ? 6.244 -4.900 -1.632 1.00 88.69 92 VAL A N 1
ATOM 706 C CA . VAL A 1 92 ? 6.706 -3.927 -2.617 1.00 88.69 92 VAL A CA 1
ATOM 707 C C . VAL A 1 92 ? 5.578 -2.986 -2.964 1.00 88.69 92 VAL A C 1
ATOM 709 O O . VAL A 1 92 ? 4.464 -3.419 -3.254 1.00 88.69 92 VAL A O 1
ATOM 712 N N . ILE A 1 93 ? 5.900 -1.700 -2.985 1.00 92.12 93 ILE A N 1
ATOM 713 C CA . ILE A 1 93 ? 5.032 -0.653 -3.504 1.00 92.12 93 ILE A CA 1
ATOM 714 C C . ILE A 1 93 ? 5.674 -0.107 -4.773 1.00 92.12 93 ILE A C 1
ATOM 716 O O . ILE A 1 93 ? 6.873 0.173 -4.808 1.00 92.12 93 ILE A O 1
ATOM 720 N N . VAL A 1 94 ? 4.860 0.037 -5.815 1.00 92.81 94 VAL A N 1
ATOM 721 C CA . VAL A 1 94 ? 5.245 0.701 -7.058 1.00 92.81 94 VAL A CA 1
ATOM 722 C C . VAL A 1 94 ? 4.330 1.901 -7.242 1.00 92.81 94 VAL A C 1
ATOM 724 O O . VAL A 1 94 ? 3.119 1.743 -7.383 1.00 92.81 94 VAL A O 1
ATOM 727 N N . GLU A 1 95 ? 4.907 3.094 -7.222 1.00 93.38 95 GLU A N 1
ATOM 728 C CA . GLU A 1 95 ? 4.242 4.338 -7.582 1.00 93.38 95 GLU A CA 1
ATOM 729 C C . GLU A 1 95 ? 4.576 4.681 -9.034 1.00 93.38 95 GLU A C 1
ATOM 731 O O . GLU A 1 95 ? 5.728 4.589 -9.470 1.00 93.38 95 GLU A O 1
ATOM 736 N N . SER A 1 96 ? 3.560 5.078 -9.796 1.00 92.50 96 SER A N 1
ATOM 737 C CA . SER A 1 96 ? 3.765 5.580 -11.144 1.00 92.50 96 SER A CA 1
ATOM 738 C C . SER A 1 96 ? 2.838 6.739 -11.453 1.00 92.50 96 SER A C 1
ATOM 740 O O . SER A 1 96 ? 1.726 6.815 -10.927 1.00 92.50 96 SER A O 1
ATOM 742 N N . THR A 1 97 ? 3.307 7.640 -12.312 1.00 90.75 97 THR A N 1
ATOM 743 C CA . THR A 1 97 ? 2.451 8.674 -12.887 1.00 90.75 97 THR A CA 1
ATOM 744 C C . THR A 1 97 ? 1.423 8.052 -13.842 1.00 90.75 97 THR A C 1
ATOM 746 O O . THR A 1 97 ? 1.482 6.868 -14.179 1.00 90.75 97 THR A O 1
ATOM 749 N N . LEU A 1 98 ? 0.448 8.845 -14.282 1.00 85.00 98 LEU A N 1
ATOM 750 C CA . LEU A 1 98 ? -0.513 8.420 -15.300 1.00 85.00 98 LEU A CA 1
ATOM 751 C C . LEU A 1 98 ? -0.038 8.866 -16.687 1.00 85.00 98 LEU A C 1
ATOM 753 O O . LEU A 1 98 ? 0.707 9.838 -16.809 1.00 85.00 98 LEU A O 1
ATOM 757 N N . PHE A 1 99 ? -0.496 8.177 -17.734 1.00 82.94 99 PHE A N 1
ATOM 758 C CA . PHE A 1 99 ? -0.180 8.539 -19.117 1.00 82.94 99 PHE A CA 1
ATOM 759 C C . PHE A 1 99 ? -0.538 10.002 -19.406 1.00 82.94 99 PHE A C 1
ATOM 761 O O . PHE A 1 99 ? -1.674 10.424 -19.178 1.00 82.94 99 PHE A O 1
ATOM 768 N N . GLY A 1 100 ? 0.435 10.772 -19.902 1.00 78.56 100 GLY A N 1
ATOM 769 C CA . GLY A 1 100 ? 0.248 12.188 -20.223 1.00 78.56 100 GLY A CA 1
ATOM 770 C C . GLY A 1 100 ? 0.065 13.109 -19.009 1.00 78.56 100 GLY A C 1
ATOM 771 O O . GLY A 1 100 ? -0.192 14.299 -19.187 1.00 78.56 100 GLY A O 1
ATOM 772 N N . ILE A 1 101 ? 0.206 12.592 -17.784 1.00 81.31 101 ILE A N 1
ATOM 773 C CA . ILE A 1 101 ? 0.135 13.365 -16.544 1.00 81.31 101 ILE A CA 1
ATOM 774 C C . ILE A 1 101 ? 1.495 13.294 -15.863 1.00 81.31 101 ILE A C 1
ATOM 776 O O . ILE A 1 101 ? 1.873 12.272 -15.294 1.00 81.31 101 ILE A O 1
ATOM 780 N N . ASN A 1 102 ? 2.217 14.409 -15.888 1.00 75.38 102 ASN A N 1
ATOM 781 C CA . ASN A 1 102 ? 3.483 14.542 -15.184 1.00 75.38 102 ASN A CA 1
ATOM 782 C C . ASN A 1 102 ? 3.240 15.248 -13.845 1.00 75.38 102 ASN A C 1
ATOM 784 O O . ASN A 1 102 ? 3.098 16.469 -13.791 1.00 75.38 102 ASN A O 1
ATOM 788 N N . VAL A 1 103 ? 3.115 14.452 -12.787 1.00 82.25 103 VAL A N 1
ATOM 789 C CA . VAL A 1 103 ? 2.964 14.908 -11.401 1.00 82.25 103 VAL A CA 1
ATOM 790 C C . VAL A 1 103 ? 4.187 14.489 -10.606 1.00 82.25 103 VAL A C 1
ATOM 792 O O . VAL A 1 103 ? 4.793 13.457 -10.893 1.00 82.25 103 VAL A O 1
ATOM 795 N N . GLU A 1 104 ? 4.543 15.283 -9.600 1.00 84.50 104 GLU A N 1
ATOM 796 C CA . GLU A 1 104 ? 5.603 14.889 -8.681 1.00 84.50 104 GLU A CA 1
ATOM 797 C C . GLU A 1 104 ? 5.190 13.629 -7.917 1.00 84.50 104 GLU A C 1
ATOM 799 O O . GLU A 1 104 ? 4.103 13.549 -7.341 1.00 84.50 104 GLU A O 1
ATOM 804 N N . LEU A 1 105 ? 6.082 12.644 -7.947 1.00 85.69 105 LEU A N 1
ATOM 805 C CA . LEU A 1 105 ? 5.991 11.414 -7.171 1.00 85.69 105 LEU A CA 1
ATOM 806 C C . LEU A 1 105 ? 6.124 11.719 -5.671 1.00 85.69 105 LEU A C 1
ATOM 808 O O . LEU A 1 105 ? 6.585 12.794 -5.281 1.00 85.69 105 LEU A O 1
ATOM 812 N N . SER A 1 106 ? 5.736 10.769 -4.824 1.00 84.38 106 SER A N 1
ATOM 813 C CA . SER A 1 106 ? 5.749 10.942 -3.372 1.00 84.38 106 SER A CA 1
ATOM 814 C C . SER A 1 106 ? 7.142 11.322 -2.853 1.00 84.38 106 SER A C 1
ATOM 816 O O . SER A 1 106 ? 8.143 10.669 -3.151 1.00 84.38 106 SER A O 1
ATOM 818 N N . GLN A 1 107 ? 7.198 12.368 -2.022 1.00 72.06 107 GLN A N 1
ATOM 819 C CA . GLN A 1 107 ? 8.421 12.886 -1.400 1.00 72.06 107 GLN A CA 1
ATOM 820 C C . GLN A 1 107 ? 8.274 12.976 0.125 1.00 72.06 107 GLN A C 1
ATOM 822 O O . GLN A 1 107 ? 7.194 13.253 0.646 1.00 72.06 107 GLN A O 1
ATOM 827 N N . GLY A 1 108 ? 9.386 12.807 0.850 1.00 72.31 108 GLY A N 1
ATOM 828 C CA . GLY A 1 108 ? 9.471 13.091 2.288 1.00 72.31 108 GLY A CA 1
ATOM 829 C C . GLY A 1 108 ? 10.172 12.008 3.108 1.00 72.31 108 GLY A C 1
ATOM 830 O O . GLY A 1 108 ? 9.767 10.848 3.129 1.00 72.31 108 GLY A O 1
ATOM 831 N N . SER A 1 109 ? 11.197 12.400 3.868 1.00 67.12 109 SER A N 1
ATOM 832 C CA . SER A 1 109 ? 12.041 11.472 4.636 1.00 67.12 109 SER A CA 1
ATOM 833 C C . SER A 1 109 ? 11.259 10.639 5.656 1.00 67.12 109 SER A C 1
ATOM 835 O O . SER A 1 109 ? 11.560 9.467 5.843 1.00 67.12 109 SER A O 1
ATOM 837 N N . HIS A 1 110 ? 10.215 11.202 6.274 1.00 64.44 110 HIS A N 1
ATOM 838 C CA . HIS A 1 110 ? 9.387 10.477 7.244 1.00 64.44 110 HIS A CA 1
ATOM 839 C C . HIS A 1 110 ? 8.609 9.313 6.607 1.00 64.44 110 HIS A C 1
ATOM 841 O O . HIS A 1 110 ? 8.488 8.247 7.203 1.00 64.44 110 HIS A O 1
ATOM 847 N N . PHE A 1 111 ? 8.122 9.485 5.375 1.00 71.44 111 PHE A N 1
ATOM 848 C CA . PHE A 1 111 ? 7.457 8.419 4.626 1.00 71.44 111 PHE A CA 1
ATOM 849 C C . PHE A 1 111 ? 8.435 7.280 4.304 1.00 71.44 111 PHE A C 1
ATOM 851 O O . PHE A 1 111 ? 8.155 6.116 4.588 1.00 71.44 111 PHE A O 1
ATOM 858 N N . PHE A 1 112 ? 9.629 7.622 3.814 1.00 70.44 112 PHE A N 1
ATOM 859 C CA . PHE A 1 112 ? 10.653 6.636 3.468 1.00 70.44 112 PHE A CA 1
ATOM 860 C C . PHE A 1 112 ? 11.273 5.932 4.683 1.00 70.44 112 PHE A C 1
ATOM 862 O O . PHE A 1 112 ? 11.607 4.754 4.587 1.00 70.44 112 PHE A O 1
ATOM 869 N N . HIS A 1 113 ? 11.379 6.603 5.835 1.00 65.06 113 HIS A N 1
ATOM 870 C CA . HIS A 1 113 ? 11.823 5.975 7.086 1.00 65.06 113 HIS A CA 1
ATOM 871 C C . HIS A 1 113 ? 10.862 4.881 7.564 1.00 65.06 113 HIS A C 1
ATOM 873 O O . HIS A 1 113 ? 11.301 3.867 8.104 1.00 65.06 113 HIS A O 1
ATOM 879 N N . ASN A 1 114 ? 9.558 5.055 7.346 1.00 69.75 114 ASN A N 1
ATOM 880 C CA . ASN A 1 114 ? 8.576 4.028 7.680 1.00 69.75 114 ASN A CA 1
ATOM 881 C C . ASN A 1 114 ? 8.702 2.827 6.737 1.00 69.75 114 ASN A C 1
ATOM 883 O O . ASN A 1 114 ? 8.767 1.693 7.200 1.00 69.75 114 ASN A O 1
ATOM 887 N N . LEU A 1 115 ? 8.815 3.067 5.427 1.00 76.81 115 LEU A N 1
ATOM 888 C CA . LEU A 1 115 ? 8.972 1.998 4.434 1.00 76.81 115 LEU A CA 1
ATOM 889 C C . LEU A 1 115 ? 10.214 1.136 4.690 1.00 76.81 115 LEU 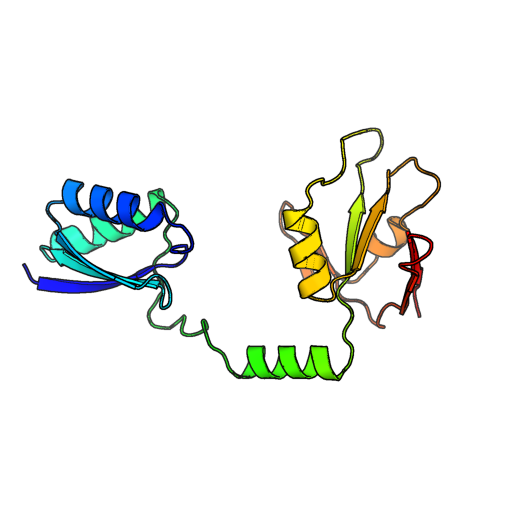A C 1
ATOM 891 O O . LEU A 1 115 ? 10.122 -0.092 4.692 1.00 76.81 115 LEU A O 1
ATOM 895 N N . SER A 1 116 ? 11.356 1.771 4.972 1.00 69.06 116 SER A N 1
ATOM 896 C CA . SER A 1 116 ? 12.594 1.051 5.282 1.00 69.06 116 SER A CA 1
ATOM 897 C C . SER A 1 116 ? 12.504 0.275 6.598 1.00 69.06 116 SER A C 1
ATOM 899 O O . SER A 1 116 ? 13.027 -0.832 6.683 1.00 69.06 116 SER A O 1
ATOM 901 N N . SER A 1 117 ? 11.784 0.801 7.595 1.00 69.56 117 SER A N 1
ATOM 902 C CA . SER A 1 117 ? 11.565 0.129 8.884 1.00 69.56 117 SER A CA 1
ATOM 903 C C . SER A 1 117 ? 10.640 -1.091 8.779 1.00 69.56 117 SER A C 1
ATOM 905 O O . SER A 1 117 ? 10.763 -2.019 9.577 1.00 69.56 117 SER A O 1
ATOM 907 N N . PHE A 1 118 ? 9.744 -1.122 7.787 1.00 73.56 118 PHE A N 1
ATOM 908 C CA . PHE A 1 118 ? 8.840 -2.248 7.516 1.00 73.56 118 PHE A CA 1
ATOM 909 C C . PHE A 1 118 ? 9.376 -3.241 6.470 1.00 73.56 118 PHE A C 1
ATOM 911 O O . PHE A 1 118 ? 8.652 -4.148 6.073 1.00 73.56 118 PHE A O 1
ATOM 918 N N . ASN A 1 119 ? 10.633 -3.104 6.022 1.00 77.31 119 ASN A N 1
ATOM 919 C CA . ASN A 1 119 ? 11.212 -3.905 4.931 1.00 77.31 119 ASN A CA 1
ATOM 920 C C . ASN A 1 119 ? 10.385 -3.870 3.628 1.00 77.31 119 ASN A C 1
ATOM 922 O O . ASN A 1 119 ? 10.398 -4.823 2.845 1.00 77.31 119 ASN A O 1
ATOM 926 N N . VAL A 1 120 ? 9.692 -2.757 3.374 1.00 85.25 120 VAL A N 1
ATOM 927 C CA . VAL A 1 120 ? 8.921 -2.546 2.148 1.00 85.25 120 VAL A CA 1
ATOM 928 C C . VAL A 1 120 ? 9.825 -1.892 1.114 1.00 85.25 120 VAL A C 1
ATOM 930 O O . VAL A 1 120 ? 10.335 -0.789 1.324 1.00 85.25 120 VAL A O 1
ATOM 933 N N . SER A 1 121 ? 10.019 -2.548 -0.029 1.00 87.38 121 SER A N 1
ATOM 934 C CA . SER A 1 121 ? 10.738 -1.920 -1.141 1.00 87.38 121 SER A CA 1
ATOM 935 C C . SER A 1 121 ? 9.817 -0.964 -1.887 1.00 87.38 121 SER A C 1
ATOM 937 O O . SER A 1 121 ? 8.672 -1.299 -2.187 1.00 87.38 121 SER A O 1
ATOM 939 N N . TYR A 1 122 ? 10.326 0.217 -2.219 1.00 89.62 122 TYR A N 1
ATOM 940 C CA . TYR A 1 122 ? 9.555 1.253 -2.891 1.00 89.62 122 TYR A CA 1
ATOM 941 C C . TYR A 1 122 ? 10.176 1.593 -4.237 1.00 89.62 122 TYR A C 1
ATOM 943 O O . TYR A 1 122 ? 11.355 1.938 -4.319 1.00 89.62 122 TYR A O 1
ATOM 951 N N . PHE A 1 123 ? 9.372 1.488 -5.285 1.00 90.88 123 PHE A N 1
ATOM 952 C CA . PHE A 1 123 ? 9.737 1.839 -6.645 1.00 90.88 123 PHE A CA 1
ATOM 953 C C . PHE A 1 123 ? 8.905 3.031 -7.072 1.00 90.88 123 PHE A C 1
ATOM 955 O O . PHE A 1 123 ? 7.691 3.027 -6.888 1.00 90.88 123 PHE A O 1
ATOM 962 N N . SER A 1 124 ? 9.542 4.011 -7.690 1.00 90.69 124 SER A N 1
ATOM 963 C CA . SER A 1 124 ? 8.852 5.129 -8.312 1.00 90.69 124 SER A CA 1
ATOM 964 C C . SER A 1 124 ? 9.344 5.294 -9.744 1.00 90.69 124 SER A C 1
ATOM 966 O O . SER A 1 124 ? 10.544 5.211 -10.018 1.00 90.69 124 SER A O 1
ATOM 968 N N . LEU A 1 125 ? 8.412 5.448 -10.683 1.00 91.69 125 LEU A N 1
ATOM 969 C CA . LEU A 1 125 ? 8.740 5.668 -12.088 1.00 91.69 125 LEU A CA 1
ATOM 970 C C . LEU A 1 125 ? 7.693 6.527 -12.794 1.00 91.69 125 LEU A C 1
ATOM 972 O O . LEU A 1 125 ? 6.492 6.409 -12.562 1.00 91.69 125 LEU A O 1
ATOM 976 N N . ASN A 1 126 ? 8.148 7.349 -13.728 1.00 89.88 126 ASN A N 1
ATOM 977 C CA . ASN A 1 126 ? 7.244 8.057 -14.626 1.00 89.88 126 ASN A CA 1
ATOM 978 C C . ASN A 1 126 ? 6.702 7.085 -15.676 1.00 89.88 126 ASN A C 1
ATOM 980 O O . ASN A 1 126 ? 7.464 6.272 -16.197 1.00 89.88 126 ASN A O 1
ATOM 984 N N . TYR A 1 127 ? 5.414 7.198 -16.006 1.00 88.00 127 TYR A N 1
ATOM 985 C CA . TYR A 1 127 ? 4.765 6.365 -17.023 1.00 88.00 127 TYR A CA 1
ATOM 986 C C . TYR A 1 127 ? 5.502 6.429 -18.369 1.00 88.00 127 TYR A C 1
ATOM 988 O O . TYR A 1 127 ? 5.753 5.403 -18.991 1.00 88.00 127 TYR A O 1
ATOM 996 N N . ASP A 1 128 ? 5.894 7.639 -18.778 1.00 86.06 128 ASP A N 1
ATOM 997 C CA . ASP A 1 128 ? 6.606 7.920 -20.032 1.00 86.06 128 ASP A CA 1
ATOM 998 C C . ASP A 1 128 ? 8.145 7.917 -19.857 1.00 86.06 128 ASP A C 1
ATOM 1000 O O . ASP A 1 128 ? 8.877 8.542 -20.625 1.00 86.06 128 ASP A O 1
ATOM 1004 N N . GLY A 1 129 ? 8.647 7.281 -18.792 1.00 86.50 129 GLY A N 1
ATOM 1005 C CA . GLY A 1 129 ? 10.069 7.222 -18.452 1.00 86.50 129 GLY A CA 1
ATOM 1006 C C . GLY A 1 129 ? 10.842 6.080 -19.127 1.00 86.50 129 GLY A C 1
ATOM 1007 O O . GLY A 1 129 ? 10.328 5.338 -19.957 1.00 86.50 129 GLY A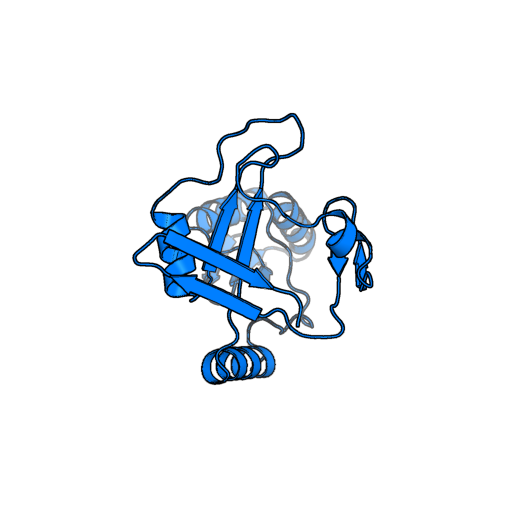 O 1
ATOM 1008 N N . GLU A 1 130 ? 12.110 5.917 -18.733 1.00 87.44 130 GLU A N 1
ATOM 1009 C CA . GLU A 1 130 ? 12.982 4.822 -19.205 1.00 87.44 130 GLU A CA 1
ATOM 1010 C C . GLU A 1 130 ? 12.539 3.442 -18.680 1.00 87.44 130 GLU A C 1
ATOM 1012 O O . GLU A 1 130 ? 12.794 2.408 -19.298 1.00 87.44 130 GLU A O 1
ATOM 1017 N N . PHE A 1 131 ? 11.870 3.419 -17.527 1.00 90.56 131 PHE A N 1
ATOM 1018 C CA . PHE A 1 131 ? 11.360 2.204 -16.899 1.00 90.56 131 PHE A CA 1
ATOM 1019 C C . PHE A 1 131 ? 9.864 2.071 -17.153 1.00 90.56 131 PHE A C 1
ATOM 1021 O O . PHE A 1 131 ? 9.149 3.067 -17.176 1.00 90.56 131 PHE A O 1
ATOM 1028 N N . ALA A 1 132 ? 9.385 0.836 -17.294 1.00 90.19 132 ALA A N 1
ATOM 1029 C CA . ALA A 1 132 ? 7.995 0.568 -17.629 1.00 90.19 132 ALA A CA 1
ATOM 1030 C C . ALA A 1 132 ? 7.387 -0.510 -16.730 1.00 90.19 132 ALA A C 1
ATOM 1032 O O . ALA A 1 132 ? 8.053 -1.461 -16.310 1.00 90.19 132 ALA A O 1
ATOM 1033 N N . ILE A 1 133 ? 6.087 -0.366 -16.494 1.00 92.88 133 ILE A N 1
ATOM 1034 C CA . ILE A 1 133 ? 5.228 -1.404 -15.935 1.00 92.88 133 ILE A CA 1
ATOM 1035 C C . ILE A 1 133 ? 4.493 -2.068 -17.100 1.00 92.88 133 ILE A C 1
ATOM 1037 O O . ILE A 1 133 ? 3.960 -1.396 -17.981 1.00 92.88 133 ILE A O 1
ATOM 1041 N N . ASP A 1 134 ? 4.431 -3.397 -17.092 1.00 92.62 134 ASP A N 1
ATOM 1042 C CA . ASP A 1 134 ? 3.625 -4.162 -18.044 1.00 92.62 134 ASP A CA 1
ATOM 1043 C C . ASP A 1 134 ? 2.142 -4.122 -17.630 1.00 92.62 134 ASP A C 1
ATOM 1045 O O . ASP A 1 134 ? 1.612 -5.034 -16.985 1.00 92.62 134 ASP A O 1
ATOM 1049 N N . TRP A 1 135 ? 1.492 -2.996 -17.939 1.00 91.25 135 TRP A N 1
ATOM 1050 C CA . TRP A 1 135 ? 0.096 -2.724 -17.594 1.00 91.25 135 TRP A CA 1
ATOM 1051 C C . TRP A 1 135 ? -0.879 -3.686 -18.263 1.00 91.25 135 TRP A C 1
ATOM 1053 O O . TRP A 1 135 ? -1.894 -4.042 -17.662 1.00 91.25 135 TRP A O 1
ATOM 1063 N N . GLU A 1 136 ? -0.589 -4.105 -19.494 1.00 92.62 136 GLU A N 1
ATOM 1064 C CA . GLU A 1 136 ? -1.421 -5.061 -20.221 1.00 92.62 136 GLU A CA 1
ATOM 1065 C C . GLU A 1 136 ? -1.454 -6.394 -19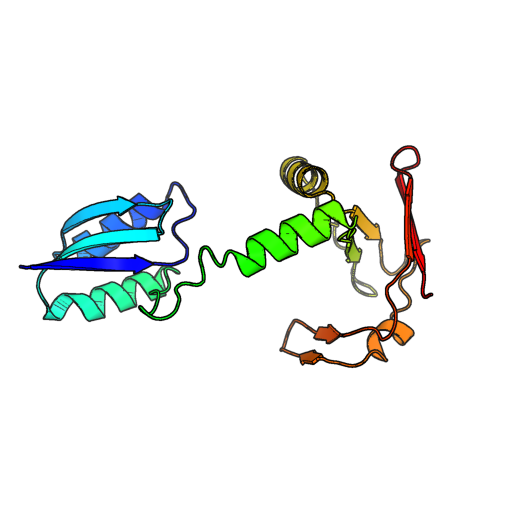.473 1.00 92.62 136 GLU A C 1
ATOM 1067 O O . GLU A 1 136 ? -2.532 -6.892 -19.145 1.00 92.62 136 GLU A O 1
ATOM 1072 N N . TRP A 1 137 ? -0.286 -6.915 -19.087 1.00 93.81 137 TRP A N 1
ATOM 1073 C CA . TRP A 1 137 ? -0.218 -8.127 -18.284 1.00 93.81 137 TRP A CA 1
ATOM 1074 C C . TRP A 1 137 ? -0.900 -7.970 -16.919 1.00 93.81 137 TRP A C 1
ATOM 1076 O O . TRP A 1 137 ? -1.659 -8.855 -16.525 1.00 93.81 137 TRP A O 1
ATOM 1086 N N . LEU A 1 138 ? -0.680 -6.863 -16.197 1.00 91.81 138 LEU A N 1
ATOM 1087 C CA . LEU A 1 138 ? -1.318 -6.636 -14.890 1.00 91.81 138 LEU A CA 1
ATOM 1088 C C . LEU A 1 138 ? -2.851 -6.614 -14.980 1.00 91.81 138 LEU A C 1
ATOM 1090 O O . LEU A 1 138 ? -3.529 -7.162 -14.111 1.00 91.81 138 LEU A O 1
ATOM 1094 N N . ASN A 1 139 ? -3.405 -6.016 -16.037 1.00 91.62 139 ASN A N 1
ATOM 1095 C CA . ASN A 1 139 ? -4.852 -5.929 -16.236 1.00 91.62 139 ASN A CA 1
ATOM 1096 C C . ASN A 1 139 ? -5.501 -7.265 -16.625 1.00 91.62 139 ASN A C 1
ATOM 1098 O O . ASN A 1 139 ? -6.710 -7.410 -16.462 1.00 91.62 139 ASN A O 1
ATOM 1102 N N . GLN A 1 140 ? -4.718 -8.239 -17.093 1.00 93.69 140 GLN A N 1
ATOM 1103 C CA . GLN A 1 140 ? -5.190 -9.589 -17.422 1.00 93.69 140 GLN A CA 1
ATOM 1104 C C . GLN A 1 140 ? -5.228 -10.532 -16.206 1.00 93.69 140 GLN A C 1
ATOM 1106 O O . GLN A 1 140 ? -5.701 -11.663 -16.320 1.00 93.69 140 GLN A O 1
ATOM 1111 N N . GLN A 1 141 ? -4.729 -10.104 -15.041 1.00 94.44 141 GLN A N 1
ATOM 1112 C CA . GLN A 1 141 ? -4.684 -10.954 -13.851 1.00 94.44 141 GLN A CA 1
ATOM 1113 C C . GLN A 1 141 ? -6.075 -11.175 -13.249 1.00 94.44 141 GLN A C 1
ATOM 1115 O O . GLN A 1 141 ? -6.972 -10.336 -13.354 1.00 94.44 141 GLN A O 1
ATOM 1120 N N . LYS A 1 142 ? -6.252 -12.308 -12.559 1.00 94.56 142 LYS A N 1
ATOM 1121 C CA . LYS A 1 142 ? -7.529 -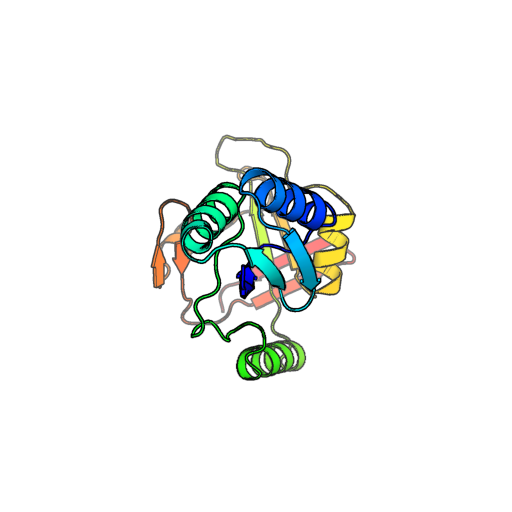12.658 -11.932 1.00 94.56 142 LYS A CA 1
ATOM 1122 C C . LYS A 1 142 ? -7.905 -11.636 -10.858 1.00 94.56 142 LYS A C 1
ATOM 1124 O O . LYS A 1 142 ? -7.258 -11.555 -9.812 1.00 94.56 142 LYS A O 1
ATOM 1129 N N . VAL A 1 143 ? -8.996 -10.911 -11.087 1.00 96.56 143 VAL A N 1
ATOM 1130 C CA . VAL A 1 143 ? -9.555 -9.953 -10.128 1.00 96.56 143 VAL A CA 1
ATOM 1131 C C . VAL A 1 143 ? -10.249 -10.702 -8.990 1.00 96.56 143 VAL A C 1
ATOM 1133 O O . VAL A 1 143 ? -11.123 -11.537 -9.212 1.00 96.56 143 VAL A O 1
ATOM 1136 N N . VAL A 1 144 ? -9.842 -10.408 -7.756 1.00 96.56 144 VAL A N 1
ATOM 1137 C CA . VAL A 1 144 ? -10.468 -10.915 -6.524 1.00 96.56 144 VAL A CA 1
ATOM 1138 C C . VAL A 1 144 ? -11.565 -9.967 -6.060 1.00 96.56 144 VAL A C 1
ATOM 1140 O O . VAL A 1 144 ? -12.626 -10.404 -5.622 1.00 96.56 144 VAL A O 1
ATOM 1143 N N . ARG A 1 145 ? -11.294 -8.660 -6.126 1.00 95.88 145 ARG A N 1
ATOM 1144 C CA . ARG A 1 145 ? -12.223 -7.602 -5.729 1.00 95.88 145 ARG A CA 1
ATOM 1145 C C . ARG A 1 145 ? -11.895 -6.317 -6.474 1.00 95.88 145 ARG A C 1
ATOM 1147 O O . ARG A 1 145 ? -10.727 -5.969 -6.617 1.00 95.88 145 ARG A O 1
ATOM 1154 N N . GLU A 1 146 ? -12.930 -5.589 -6.863 1.00 95.44 146 GLU A N 1
ATOM 1155 C CA . GLU A 1 146 ? -12.808 -4.288 -7.511 1.00 95.44 146 GLU A CA 1
ATOM 1156 C C . GLU A 1 146 ? -13.762 -3.286 -6.856 1.00 95.44 146 GLU A C 1
ATOM 1158 O O . GLU A 1 146 ? -14.878 -3.627 -6.459 1.00 95.44 146 GLU A O 1
ATOM 1163 N N . THR A 1 147 ? -13.281 -2.062 -6.672 1.00 95.56 147 THR A N 1
ATOM 1164 C CA . THR A 1 147 ? -14.053 -0.892 -6.244 1.00 95.56 147 THR A CA 1
ATOM 1165 C C . THR A 1 147 ? -13.834 0.230 -7.256 1.00 95.56 147 THR A C 1
ATOM 1167 O O . THR A 1 147 ? -13.088 0.068 -8.216 1.00 95.56 147 THR A O 1
ATOM 1170 N N . ASN A 1 148 ? -14.420 1.403 -7.014 1.00 93.00 148 ASN A N 1
ATOM 1171 C CA . ASN A 1 148 ? -14.250 2.562 -7.894 1.00 93.00 148 ASN A CA 1
ATOM 1172 C C . ASN A 1 148 ? -12.787 3.022 -8.053 1.00 93.00 148 ASN A C 1
ATOM 1174 O O . ASN A 1 148 ? -12.471 3.665 -9.046 1.00 93.00 148 ASN A O 1
ATOM 1178 N N . PHE A 1 149 ? -11.910 2.727 -7.084 1.00 90.88 149 PHE A N 1
ATOM 1179 C CA . PHE A 1 149 ? -10.527 3.230 -7.068 1.00 90.88 149 PHE A CA 1
ATOM 1180 C C . PHE A 1 149 ? -9.470 2.144 -6.860 1.00 90.88 149 PHE A C 1
ATOM 1182 O O . PHE A 1 149 ? -8.280 2.422 -6.970 1.00 90.88 149 PHE A O 1
ATOM 1189 N N . ILE A 1 150 ? -9.875 0.920 -6.510 1.00 93.62 150 ILE A N 1
ATOM 1190 C CA . ILE A 1 150 ? -8.949 -0.147 -6.124 1.00 93.62 150 ILE A CA 1
ATOM 1191 C C . ILE A 1 150 ? -9.316 -1.424 -6.868 1.00 93.62 150 ILE A C 1
ATOM 1193 O O . ILE A 1 150 ? -10.442 -1.910 -6.765 1.00 93.62 150 ILE A O 1
ATOM 1197 N N . LYS A 1 151 ? -8.322 -2.013 -7.534 1.00 92.31 151 LYS A N 1
ATOM 1198 C CA . LYS A 1 151 ? -8.396 -3.347 -8.131 1.00 92.31 151 LYS A CA 1
ATOM 1199 C C . LYS A 1 151 ? -7.437 -4.279 -7.395 1.00 92.31 151 LYS A C 1
ATOM 1201 O O . LYS A 1 151 ? -6.226 -4.089 -7.432 1.00 92.31 151 LYS A O 1
ATOM 1206 N N . HIS A 1 152 ? -7.981 -5.288 -6.724 1.00 94.50 152 HIS A N 1
ATOM 1207 C CA . HIS A 1 152 ? -7.209 -6.341 -6.073 1.00 94.50 152 HIS A CA 1
ATOM 1208 C C . HIS A 1 152 ? -7.168 -7.569 -6.980 1.00 94.50 152 HIS A C 1
ATOM 1210 O O . HIS A 1 152 ? -8.200 -8.193 -7.239 1.00 94.50 152 HIS A O 1
ATOM 1216 N N . VAL A 1 153 ? -5.969 -7.925 -7.438 1.00 93.69 153 VAL A N 1
ATOM 1217 C CA . VAL A 1 153 ? -5.719 -9.108 -8.270 1.00 93.69 153 VAL A CA 1
ATOM 1218 C C . VAL A 1 153 ? -4.931 -10.162 -7.501 1.00 93.69 153 VAL A C 1
ATOM 1220 O O . VAL A 1 153 ? -4.128 -9.833 -6.630 1.00 93.69 153 VAL A O 1
ATOM 1223 N N . LYS A 1 154 ? -5.142 -11.434 -7.842 1.00 90.31 154 LYS A N 1
ATOM 1224 C CA . LYS A 1 154 ? -4.358 -12.558 -7.323 1.00 90.31 154 LYS A CA 1
ATOM 1225 C C . LYS A 1 154 ? -3.575 -13.202 -8.455 1.00 90.31 154 LYS A C 1
ATOM 1227 O O . LYS A 1 154 ? -4.152 -13.587 -9.468 1.00 90.31 154 LYS A O 1
ATOM 1232 N N . LEU A 1 155 ? -2.273 -13.348 -8.240 1.00 90.94 155 LEU A N 1
ATOM 1233 C CA . LEU A 1 155 ? -1.376 -14.044 -9.155 1.00 90.94 155 LEU A CA 1
ATOM 1234 C C . LEU A 1 155 ? -1.379 -15.546 -8.860 1.00 90.94 155 LEU A C 1
ATOM 1236 O O . LEU A 1 155 ? -1.506 -15.960 -7.706 1.00 90.94 155 LEU A O 1
ATOM 1240 N N . GLU A 1 156 ? -1.220 -16.358 -9.904 1.00 89.62 156 GLU A N 1
ATOM 1241 C CA . GLU A 1 156 ? -1.085 -17.815 -9.765 1.00 89.62 156 GLU A CA 1
ATOM 1242 C C . GLU A 1 156 ? 0.276 -18.216 -9.189 1.00 89.62 156 GLU A C 1
ATOM 1244 O O . GLU A 1 156 ? 0.381 -19.203 -8.468 1.00 89.62 156 GLU A O 1
ATOM 1249 N N . SER A 1 157 ? 1.311 -17.427 -9.482 1.00 88.69 157 SER A N 1
ATOM 1250 C CA . SER A 1 157 ? 2.675 -17.610 -8.987 1.00 88.69 157 SER A CA 1
ATOM 1251 C C . SER A 1 157 ? 3.211 -16.307 -8.388 1.00 88.69 157 SER A C 1
ATOM 1253 O O . SER A 1 157 ? 2.867 -15.227 -8.877 1.00 88.69 157 SER A O 1
ATOM 1255 N N . PRO A 1 158 ? 4.052 -16.377 -7.339 1.00 87.62 158 PRO A N 1
ATOM 1256 C CA . PRO A 1 158 ? 4.640 -15.190 -6.730 1.00 87.62 158 PRO A CA 1
ATOM 1257 C C . PRO A 1 158 ? 5.570 -14.462 -7.709 1.00 87.62 158 PRO A C 1
ATOM 1259 O O . PRO A 1 158 ? 6.213 -15.082 -8.556 1.00 87.62 158 PRO A O 1
ATOM 1262 N N . LEU A 1 159 ? 5.683 -13.140 -7.572 1.00 89.75 159 LEU A N 1
ATOM 1263 C CA . LEU A 1 159 ? 6.662 -12.349 -8.320 1.00 89.75 159 LEU A CA 1
ATOM 1264 C C . LEU A 1 159 ? 8.057 -12.493 -7.706 1.00 89.75 159 LEU A C 1
ATOM 1266 O O . LEU A 1 159 ? 8.216 -12.577 -6.491 1.00 89.75 159 LEU A O 1
ATOM 1270 N N . LYS A 1 160 ? 9.086 -12.466 -8.555 1.00 89.50 160 LYS A N 1
ATOM 1271 C CA . LYS A 1 160 ? 10.488 -12.352 -8.139 1.00 89.50 160 LYS A CA 1
ATOM 1272 C C . LYS A 1 160 ? 10.878 -10.889 -8.068 1.00 89.50 160 LYS A C 1
ATOM 1274 O O . LYS A 1 160 ? 10.901 -10.205 -9.090 1.00 89.50 160 LYS A O 1
ATOM 1279 N N . ILE A 1 161 ? 11.250 -10.444 -6.879 1.00 89.31 161 ILE A N 1
ATOM 1280 C CA . ILE A 1 161 ? 11.706 -9.082 -6.618 1.00 89.31 161 ILE A CA 1
ATOM 1281 C C . ILE A 1 161 ? 13.214 -9.116 -6.380 1.00 89.31 161 ILE A C 1
ATOM 1283 O O . ILE A 1 161 ? 13.730 -9.984 -5.675 1.00 89.31 161 ILE A O 1
ATOM 1287 N N . LYS A 1 162 ? 13.938 -8.189 -7.006 1.00 89.25 162 LYS A N 1
ATOM 1288 C CA . LYS A 1 162 ? 15.358 -7.945 -6.740 1.00 89.25 162 LYS A CA 1
ATOM 1289 C C . LYS A 1 162 ? 15.585 -6.452 -6.600 1.00 89.25 162 LYS A C 1
ATOM 1291 O O . LYS A 1 162 ? 15.202 -5.703 -7.493 1.00 89.25 162 LYS A O 1
ATOM 1296 N N . VAL A 1 163 ? 16.238 -6.046 -5.518 1.00 88.88 163 VAL A N 1
ATOM 1297 C CA . VAL A 1 163 ? 16.556 -4.647 -5.218 1.00 88.88 163 VAL A CA 1
ATOM 1298 C C . VAL A 1 163 ? 18.038 -4.538 -4.891 1.00 88.88 163 VAL A C 1
ATOM 1300 O O . VAL A 1 163 ? 18.575 -5.340 -4.131 1.00 88.88 163 VAL A O 1
ATOM 1303 N N . ASP A 1 164 ? 18.689 -3.541 -5.474 1.00 86.62 164 ASP A N 1
ATOM 1304 C CA . ASP A 1 164 ? 20.038 -3.109 -5.151 1.00 86.62 164 ASP A CA 1
ATOM 1305 C C . ASP A 1 164 ? 19.983 -1.676 -4.613 1.00 86.62 164 ASP A C 1
ATOM 1307 O O . ASP A 1 164 ? 19.927 -0.701 -5.365 1.00 86.62 164 ASP A O 1
ATOM 1311 N N . GLY A 1 165 ? 20.014 -1.556 -3.284 1.00 81.62 165 GLY A N 1
ATOM 1312 C CA . GLY A 1 165 ? 20.004 -0.266 -2.596 1.00 81.62 165 GLY A CA 1
ATOM 1313 C C . GLY A 1 165 ? 21.284 0.555 -2.777 1.00 81.62 165 GLY A C 1
ATOM 1314 O O . GLY A 1 165 ? 21.273 1.740 -2.468 1.00 81.62 165 GLY A O 1
ATOM 1315 N N . LYS A 1 166 ? 22.384 -0.027 -3.286 1.00 83.75 166 LYS A N 1
ATOM 1316 C CA . LYS A 1 166 ? 23.615 0.735 -3.571 1.00 83.75 166 LYS A CA 1
ATOM 1317 C C . LYS A 1 166 ? 23.505 1.518 -4.870 1.00 83.75 166 LYS A C 1
ATOM 1319 O O . LYS A 1 166 ? 24.044 2.614 -4.967 1.00 83.75 166 LYS A O 1
ATOM 1324 N N . THR A 1 167 ? 22.842 0.937 -5.867 1.00 90.62 167 THR A N 1
ATOM 1325 C CA . THR A 1 167 ? 22.626 1.577 -7.170 1.00 90.62 167 THR A CA 1
ATOM 1326 C C . THR A 1 167 ? 21.237 2.193 -7.306 1.00 90.62 167 THR A C 1
ATOM 1328 O O . THR A 1 167 ? 20.955 2.812 -8.328 1.00 90.62 167 THR A O 1
ATOM 1331 N N . SER A 1 168 ? 20.380 2.045 -6.288 1.00 87.44 168 SER A N 1
ATOM 1332 C CA . SER A 1 168 ? 18.969 2.454 -6.303 1.00 87.44 168 SER A CA 1
ATOM 1333 C C . SER A 1 168 ? 18.198 1.859 -7.483 1.00 87.44 168 SER A C 1
ATOM 1335 O O . SER A 1 168 ? 17.359 2.516 -8.096 1.00 87.44 168 SER A O 1
ATOM 1337 N N . ARG A 1 169 ? 18.498 0.602 -7.831 1.00 89.25 169 ARG A N 1
ATOM 1338 C CA . ARG A 1 169 ? 17.847 -0.122 -8.931 1.00 89.25 169 ARG A CA 1
ATOM 1339 C C . ARG A 1 169 ? 17.121 -1.340 -8.402 1.00 89.25 169 ARG A C 1
ATOM 1341 O O . ARG A 1 169 ? 17.536 -1.966 -7.434 1.00 89.25 169 ARG A O 1
ATOM 1348 N N . GLY A 1 170 ? 16.080 -1.749 -9.105 1.00 91.75 170 GLY A N 1
ATOM 1349 C CA . GLY A 1 170 ? 15.467 -3.040 -8.862 1.00 91.75 170 GLY A CA 1
ATOM 1350 C C . GLY A 1 170 ? 14.672 -3.525 -10.058 1.00 91.75 170 GLY A C 1
ATOM 1351 O O . GLY A 1 170 ? 14.510 -2.820 -11.052 1.00 91.75 170 GLY A O 1
ATOM 1352 N N . VAL A 1 171 ? 14.196 -4.758 -9.963 1.00 93.50 171 VAL A N 1
ATOM 1353 C CA . VAL A 1 171 ? 13.364 -5.376 -10.985 1.00 93.50 171 VAL A CA 1
ATOM 1354 C C . VAL A 1 171 ? 12.365 -6.325 -10.341 1.00 93.50 171 VAL A C 1
ATOM 1356 O O . VAL A 1 171 ? 12.706 -7.088 -9.434 1.00 93.50 171 VAL A O 1
ATOM 1359 N N . ILE A 1 172 ? 11.139 -6.290 -10.852 1.00 93.69 172 ILE A N 1
ATOM 1360 C CA . ILE A 1 172 ? 10.064 -7.210 -10.495 1.00 93.69 172 ILE A CA 1
ATOM 1361 C C . ILE A 1 172 ? 9.790 -8.066 -11.728 1.00 93.69 172 ILE A C 1
ATOM 1363 O O . ILE A 1 172 ? 9.544 -7.542 -12.813 1.00 93.69 172 ILE A O 1
ATOM 1367 N N . LYS A 1 173 ? 9.898 -9.387 -11.589 1.00 92.00 173 LYS A N 1
ATOM 1368 C CA . LYS A 1 173 ? 9.751 -10.336 -12.697 1.00 92.00 173 LYS A CA 1
ATOM 1369 C C . LYS A 1 173 ? 8.690 -11.377 -12.390 1.00 92.00 173 LYS A C 1
ATOM 1371 O O . LYS A 1 173 ? 8.586 -11.870 -11.269 1.00 92.00 173 LYS A O 1
ATOM 1376 N N . LYS A 1 174 ? 7.956 -11.743 -13.434 1.00 89.62 174 LYS A N 1
ATOM 1377 C CA . LYS A 1 174 ? 7.079 -12.914 -13.471 1.00 89.62 174 LYS A CA 1
ATOM 1378 C C . LYS A 1 174 ? 7.955 -14.168 -13.312 1.00 89.62 174 LYS A C 1
ATOM 1380 O O . LYS A 1 174 ? 9.097 -14.166 -13.786 1.00 89.62 174 LYS A O 1
ATOM 1385 N N . CYS A 1 175 ? 7.467 -15.169 -12.583 1.00 74.94 175 CYS A N 1
ATOM 1386 C CA . CYS A 1 175 ? 8.164 -16.449 -12.443 1.00 74.94 175 CYS A CA 1
ATOM 1387 C C . CYS A 1 175 ? 7.926 -17.362 -13.635 1.00 74.94 175 CYS A C 1
ATOM 1389 O O . CYS A 1 175 ? 6.821 -17.285 -14.212 1.00 74.94 175 CYS A O 1
#

Radius of gyration: 22.49 Å; chains: 1; bounding box: 55×38×54 Å

Foldseek 3Di:
DDKDKWAWPPLQDPCNVVQLCVLQVVLVKHWPDADSPRRITIIDDDPVSVVVSQVVCVVVVIHTDDPPVPPPDPVVVVVVLVVCVVVVPEAEDEAEDDVVDDDDDDDDPVVVVVCVVSNHHYHYDYCPDPDHDPVVVVVPAAFPDDDPPDTDGDDPDDWDKDADPVVRDIDIHDD

Secondary structure (DSSP, 8-state):
-EEEEEEEE---STTHHHHHHHHHHHTT-EEEEEETTTTEEEEEE-HHHHHHHHHHHHHTT-EEPPTT---SS-HHHHHHHHHHHHTT--EEEEEEPBTTB--PPP--HHHHHHHHHTTEEEEEE-TTSSS---HHHHHTSEEEEE-SS-EEEE-SSPPEEEEETTTTEEEEE--

Sequence (175 aa):
MQEYKIGLNGLNCASCEKIVGRVAAANNAQVKEIDEHTGYVTVVCEENVLDTLKKQFAEKGFVERKIDDSERGDLSRVLNYFSSILSGGQEVIVESTLFGINVELSQGSHFFHNLSSFNVSYFSLNYDGEFAIDWEWLNQQKVVRETNFIKHVKLESPLKIKVDGKTSRGVIKKC